Protein AF-A0A1X0QZB7-F1 (afdb_monomer_lite)

Foldseek 3Di:
DPPVVVPDDDDCCPDPVLCNVVVVQCQDQVNVLVVCCVPPNVPDDRPQWHWDDPQDPVRPDDDIDIDGPVDDDD

Secondary structure (DSSP, 8-state):
--TTTTT----GGGSTT--HHHHHHHTSHHHHHHHHHHHT-TTPPTTSEEEE----TTS-----EEEETTS---

pLDDT: mean 76.26, std 14.18, range [48.22, 94.06]

Structure (mmCIF, N/CA/C/O backbone):
data_AF-A0A1X0QZB7-F1
#
_entry.id   AF-A0A1X0QZB7-F1
#
loop_
_atom_site.group_PDB
_atom_site.id
_atom_site.type_symbol
_atom_site.label_atom_id
_atom_site.label_alt_id
_atom_site.label_comp_id
_atom_site.label_asym_id
_atom_site.label_entity_id
_atom_site.label_seq_id
_atom_site.pdbx_PDB_ins_code
_atom_site.Cartn_x
_atom_site.Cartn_y
_atom_site.Cartn_z
_atom_site.occupancy
_atom_site.B_iso_or_equiv
_atom_site.auth_seq_id
_atom_site.auth_comp_id
_atom_site.auth_asym_id
_atom_site.auth_atom_id
_atom_site.pdbx_PDB_model_num
ATOM 1 N N . MET A 1 1 ? 23.504 25.393 -32.008 1.00 48.22 1 MET A N 1
ATOM 2 C CA . MET A 1 1 ? 24.085 24.933 -30.728 1.00 48.22 1 MET A CA 1
ATOM 3 C C . MET A 1 1 ? 22.935 24.319 -29.940 1.00 48.22 1 MET A C 1
ATOM 5 O O . MET A 1 1 ? 22.333 24.980 -29.116 1.00 48.22 1 MET A O 1
ATOM 9 N N . THR A 1 2 ? 22.490 23.131 -30.353 1.00 52.19 2 THR A N 1
ATOM 10 C CA . THR A 1 2 ? 21.152 22.602 -29.991 1.00 52.19 2 THR A CA 1
ATOM 11 C C . THR A 1 2 ? 21.129 21.079 -29.846 1.00 52.19 2 THR A C 1
ATOM 13 O O . THR A 1 2 ? 20.117 20.523 -29.443 1.00 52.19 2 THR A O 1
ATOM 16 N N . LYS A 1 3 ? 22.245 20.397 -30.136 1.00 51.91 3 LYS A N 1
ATOM 17 C CA . LYS A 1 3 ? 22.328 18.929 -30.117 1.00 51.91 3 LYS A CA 1
ATOM 18 C C . LYS A 1 3 ? 22.410 18.343 -28.698 1.00 51.91 3 LYS A C 1
ATOM 20 O O . LYS A 1 3 ? 22.071 17.182 -28.513 1.00 51.91 3 LYS A O 1
ATOM 25 N N . ASP A 1 4 ? 22.792 19.149 -27.706 1.00 57.00 4 ASP A N 1
ATOM 26 C CA . ASP A 1 4 ? 22.969 18.692 -26.319 1.00 57.00 4 ASP A CA 1
ATOM 27 C C . ASP A 1 4 ? 21.670 18.674 -25.497 1.00 57.00 4 ASP A C 1
ATOM 29 O O . ASP A 1 4 ? 21.618 18.035 -24.450 1.00 57.00 4 ASP A O 1
ATOM 33 N N . LEU A 1 5 ? 20.600 19.333 -25.962 1.00 52.22 5 LEU A N 1
ATOM 34 C CA . LEU A 1 5 ? 19.308 19.316 -25.265 1.00 52.22 5 LEU A CA 1
ATOM 35 C C . LEU A 1 5 ? 18.501 18.042 -25.583 1.00 52.22 5 LEU A C 1
ATOM 37 O O . LEU A 1 5 ? 17.792 17.530 -24.721 1.00 52.22 5 LEU A O 1
ATOM 41 N N . GLU A 1 6 ? 18.642 17.490 -26.794 1.00 53.59 6 GLU A N 1
ATOM 42 C CA . GLU A 1 6 ? 17.927 16.275 -27.224 1.00 53.59 6 GLU A CA 1
ATOM 43 C C . GLU A 1 6 ? 18.502 14.978 -26.628 1.00 53.59 6 GLU A C 1
ATOM 45 O O . GLU A 1 6 ? 17.831 13.945 -26.606 1.00 53.59 6 GLU A O 1
ATOM 50 N N . SER A 1 7 ? 19.729 15.012 -26.101 1.00 61.59 7 SER A N 1
ATOM 51 C CA . SER A 1 7 ? 20.373 13.860 -25.458 1.00 61.59 7 SER A CA 1
ATOM 52 C C . SER A 1 7 ? 20.080 13.756 -23.957 1.00 61.59 7 SER A C 1
ATOM 54 O O . SER A 1 7 ? 20.441 12.752 -23.333 1.00 61.59 7 SER A O 1
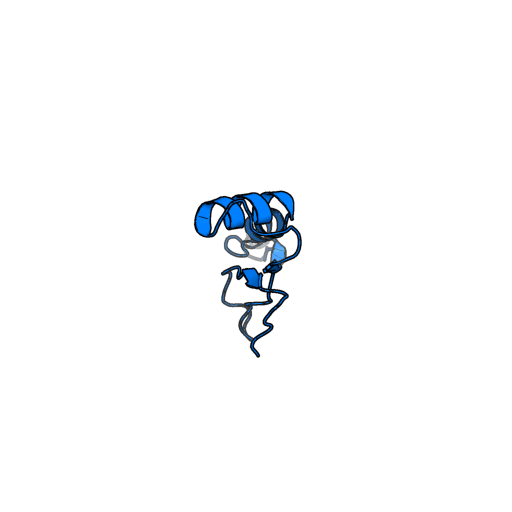ATOM 56 N N . PHE A 1 8 ? 19.394 14.745 -23.368 1.00 66.38 8 PHE A N 1
ATOM 57 C CA . PHE A 1 8 ? 19.071 14.747 -21.946 1.00 66.38 8 PHE A CA 1
ATOM 58 C C . PHE A 1 8 ? 17.968 13.728 -21.627 1.00 66.38 8 PHE A C 1
ATOM 60 O O . PHE A 1 8 ? 16.772 14.022 -21.592 1.00 66.38 8 PHE A O 1
ATOM 67 N N . LYS A 1 9 ? 18.377 12.483 -21.377 1.00 69.31 9 LYS A N 1
ATOM 68 C CA . LYS A 1 9 ? 17.503 11.449 -20.821 1.00 69.31 9 LYS A CA 1
ATOM 69 C C . LYS A 1 9 ? 17.434 11.621 -19.310 1.00 69.31 9 LYS A C 1
ATOM 71 O O . LYS A 1 9 ? 18.392 11.320 -18.601 1.00 69.31 9 LYS A O 1
ATOM 76 N N . LEU A 1 10 ? 16.276 12.058 -18.818 1.00 63.41 10 LEU A N 1
ATOM 77 C CA . LEU A 1 10 ? 15.981 12.026 -17.388 1.00 63.41 10 LEU A CA 1
ATOM 78 C C . LEU A 1 10 ? 16.209 10.602 -16.851 1.00 63.41 10 LEU A C 1
ATOM 80 O O . LEU A 1 10 ? 15.718 9.640 -17.459 1.00 63.41 10 LEU A O 1
ATOM 84 N N . PRO A 1 11 ? 16.919 10.440 -15.718 1.00 68.88 11 PRO A N 1
ATOM 85 C CA . PRO A 1 11 ? 17.001 9.150 -15.051 1.00 68.88 11 PRO A CA 1
ATOM 86 C C . PRO A 1 11 ? 15.590 8.629 -14.784 1.00 68.88 11 PRO A C 1
ATOM 88 O O . PRO A 1 11 ? 14.699 9.417 -14.475 1.00 68.88 11 PRO A O 1
ATOM 91 N N . LEU A 1 12 ? 15.392 7.311 -14.869 1.00 65.50 12 LEU A N 1
ATOM 92 C CA . LEU A 1 12 ? 14.061 6.687 -14.847 1.00 65.50 12 LEU A CA 1
ATOM 93 C C . LEU A 1 12 ? 13.168 7.182 -13.689 1.00 65.50 12 LEU A C 1
ATOM 95 O O . LEU A 1 12 ? 11.975 7.382 -13.880 1.00 65.50 12 LEU A O 1
ATOM 99 N N . LYS A 1 13 ? 13.768 7.455 -12.521 1.00 63.22 13 LYS A N 1
ATOM 100 C CA . LYS A 1 13 ? 13.100 7.985 -11.317 1.00 63.22 13 LYS A CA 1
ATOM 101 C C . LYS A 1 13 ? 12.492 9.391 -11.461 1.00 63.22 13 LYS A C 1
ATOM 103 O O . LYS A 1 13 ? 11.631 9.751 -10.673 1.00 63.22 13 LYS A O 1
ATOM 108 N N . TRP A 1 14 ? 12.939 10.178 -12.436 1.00 61.06 14 TRP A N 1
ATOM 109 C CA . TRP A 1 14 ? 12.464 11.542 -12.709 1.00 61.06 14 TRP A CA 1
ATOM 110 C C . TRP A 1 14 ? 11.632 11.622 -13.990 1.00 61.06 14 TRP A C 1
ATOM 112 O O . TRP A 1 14 ? 11.250 12.711 -14.414 1.00 61.06 14 TRP A O 1
ATOM 122 N N . LYS A 1 15 ? 11.390 10.486 -14.654 1.00 67.62 15 LYS A N 1
ATOM 123 C CA . LYS A 1 15 ? 10.635 10.459 -15.901 1.00 67.62 15 LYS A CA 1
ATOM 124 C C . LYS A 1 15 ? 9.153 10.726 -15.585 1.00 67.62 15 LYS A C 1
ATOM 126 O O . LYS A 1 15 ? 8.609 10.075 -14.692 1.00 67.62 15 LYS A O 1
ATOM 131 N N . PRO A 1 16 ? 8.478 11.646 -16.293 1.00 59.25 16 PRO A N 1
ATOM 132 C CA . PRO A 1 16 ? 7.028 11.790 -16.186 1.00 59.25 16 PRO A CA 1
ATOM 133 C C . PRO A 1 16 ? 6.353 10.431 -16.423 1.00 59.25 16 PRO A C 1
ATOM 135 O O . PRO A 1 16 ? 6.739 9.709 -17.342 1.00 59.25 16 PRO A O 1
ATOM 138 N N . GLY A 1 17 ? 5.402 10.055 -15.565 1.00 67.00 17 GLY A N 1
ATOM 139 C CA . GLY A 1 17 ? 4.771 8.726 -15.580 1.00 67.00 17 GLY A CA 1
ATOM 140 C C . GLY A 1 17 ? 5.460 7.659 -14.716 1.00 67.00 17 GLY A C 1
ATOM 141 O O . GLY A 1 17 ? 4.923 6.568 -14.582 1.00 67.00 17 GLY A O 1
ATOM 142 N N . ALA A 1 18 ? 6.598 7.967 -14.080 1.00 68.19 18 ALA A N 1
ATOM 143 C CA . ALA A 1 18 ? 7.256 7.083 -13.109 1.00 68.19 18 ALA A CA 1
ATOM 144 C C . ALA A 1 18 ? 6.672 7.170 -11.690 1.00 68.19 18 ALA A C 1
ATOM 146 O O . ALA A 1 18 ? 7.310 6.659 -10.770 1.00 68.19 18 ALA A O 1
ATOM 147 N N . ASP A 1 19 ? 5.544 7.884 -11.524 1.00 77.75 19 ASP A N 1
ATOM 148 C CA . ASP A 1 19 ? 4.635 7.896 -10.363 1.00 77.75 19 ASP A CA 1
ATOM 149 C C . ASP A 1 19 ? 5.272 7.936 -8.960 1.00 77.75 19 ASP A C 1
ATOM 151 O O . ASP A 1 19 ? 4.640 7.593 -7.964 1.00 77.75 19 ASP A O 1
ATOM 155 N N . LEU A 1 20 ? 6.520 8.401 -8.864 1.00 76.94 20 LEU A N 1
ATOM 156 C CA . LEU A 1 20 ? 7.338 8.286 -7.661 1.00 76.94 20 LEU A CA 1
ATOM 157 C C . LEU A 1 20 ? 6.726 9.054 -6.491 1.00 76.94 20 LEU A C 1
ATOM 159 O O . LEU A 1 20 ? 6.631 8.523 -5.390 1.00 76.94 20 LEU A O 1
ATOM 163 N N . MET A 1 21 ? 6.277 10.282 -6.751 1.00 81.25 21 MET A N 1
ATOM 164 C CA . MET A 1 21 ? 5.637 11.128 -5.741 1.00 81.25 21 MET A CA 1
ATOM 165 C C . MET A 1 21 ? 4.343 10.495 -5.226 1.00 81.25 21 MET A C 1
ATOM 167 O O . MET A 1 21 ? 4.134 10.418 -4.019 1.00 81.25 21 MET A O 1
ATOM 171 N N . SER A 1 22 ? 3.505 9.990 -6.134 1.00 83.75 22 SER A N 1
ATOM 172 C CA . SER A 1 22 ? 2.257 9.311 -5.788 1.00 83.75 22 SER A CA 1
ATOM 173 C C . SER A 1 22 ? 2.525 8.048 -4.970 1.00 83.75 22 SER A C 1
ATOM 175 O O . SER A 1 22 ? 1.888 7.849 -3.945 1.00 83.75 22 SER A O 1
ATOM 177 N N . LYS A 1 23 ? 3.520 7.240 -5.354 1.00 83.44 23 LYS A N 1
ATOM 178 C CA . LYS A 1 23 ? 3.939 6.043 -4.611 1.00 83.44 23 LYS A CA 1
ATOM 179 C C . LYS A 1 23 ? 4.473 6.360 -3.221 1.00 83.44 23 LYS A C 1
ATOM 181 O O . LYS A 1 23 ? 4.140 5.650 -2.281 1.00 83.44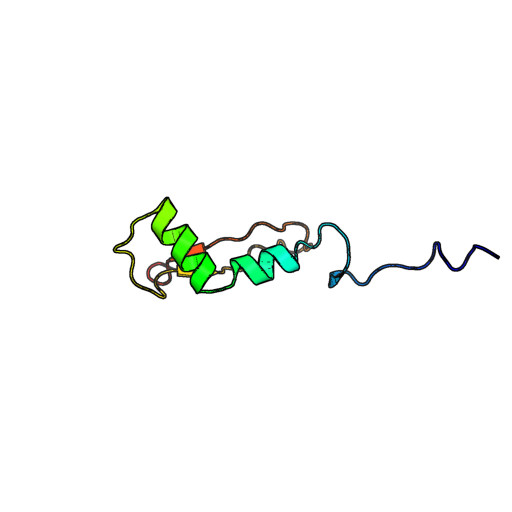 23 LYS A O 1
ATOM 186 N N . MET A 1 24 ? 5.288 7.406 -3.081 1.00 85.25 24 MET A N 1
ATOM 187 C CA . MET A 1 24 ? 5.787 7.837 -1.772 1.00 85.25 24 MET A CA 1
ATOM 188 C C . MET A 1 24 ? 4.635 8.254 -0.859 1.00 85.25 24 MET A C 1
ATOM 190 O O . MET A 1 24 ? 4.566 7.782 0.268 1.00 85.25 24 MET A O 1
ATOM 194 N N . LEU A 1 25 ? 3.708 9.073 -1.365 1.00 89.69 25 LEU A N 1
ATOM 195 C CA . LEU A 1 25 ? 2.549 9.534 -0.601 1.00 89.69 25 LEU A CA 1
ATOM 196 C C . LEU A 1 25 ? 1.618 8.378 -0.215 1.00 89.69 25 LEU A C 1
ATOM 198 O O . LEU A 1 25 ? 1.198 8.274 0.927 1.00 89.69 25 LEU A O 1
ATOM 202 N N . LEU A 1 26 ? 1.317 7.483 -1.153 1.00 89.44 26 LEU A N 1
ATOM 203 C CA . LEU A 1 26 ? 0.438 6.342 -0.905 1.00 89.44 26 LEU A CA 1
ATOM 204 C C . LEU A 1 26 ? 1.100 5.262 -0.030 1.00 89.44 26 LEU A C 1
ATOM 206 O O . LEU A 1 26 ? 0.396 4.423 0.527 1.00 89.44 26 LEU A O 1
ATOM 210 N N . SER A 1 27 ? 2.428 5.269 0.116 1.00 89.12 27 SER A N 1
ATOM 211 C CA . SER A 1 27 ? 3.149 4.389 1.051 1.00 89.12 27 SER A CA 1
ATOM 212 C C . SER A 1 27 ? 3.232 4.958 2.470 1.00 89.12 27 SER A C 1
ATOM 214 O O . SER A 1 27 ? 3.733 4.275 3.362 1.00 89.12 27 SER A O 1
ATOM 216 N N . ASP A 1 28 ? 2.771 6.191 2.686 1.00 91.50 28 ASP A N 1
ATOM 217 C CA . ASP A 1 28 ? 2.712 6.784 4.015 1.00 91.50 28 ASP A CA 1
ATOM 218 C C . ASP A 1 28 ? 1.659 6.058 4.884 1.00 91.50 28 ASP A C 1
ATOM 220 O O . ASP A 1 28 ? 0.517 5.880 4.441 1.00 91.50 28 ASP A O 1
ATOM 224 N N . PRO A 1 29 ? 2.000 5.626 6.114 1.00 91.44 29 PRO A N 1
ATOM 225 C CA . PRO A 1 29 ? 1.083 4.867 6.963 1.00 91.44 29 PRO A CA 1
ATOM 226 C C . PRO A 1 29 ? -0.201 5.618 7.329 1.00 91.44 29 PRO A C 1
ATOM 228 O O . PRO A 1 29 ? -1.255 4.997 7.478 1.00 91.44 29 PRO A O 1
ATOM 231 N N . GLU A 1 30 ? -0.139 6.941 7.478 1.00 92.88 30 GLU A N 1
ATOM 232 C CA . GLU A 1 30 ? -1.303 7.754 7.818 1.00 92.88 30 GLU A CA 1
ATOM 233 C C . GLU A 1 30 ? -2.244 7.888 6.620 1.00 92.88 30 GLU A C 1
ATOM 235 O O . GLU A 1 30 ? -3.453 7.697 6.768 1.00 92.88 30 GLU A O 1
ATOM 240 N N . ILE A 1 31 ? -1.695 8.110 5.425 1.00 92.88 31 ILE A N 1
ATOM 241 C CA . ILE A 1 31 ? -2.471 8.115 4.178 1.00 92.88 31 ILE A CA 1
ATOM 242 C C . ILE A 1 31 ? -3.101 6.744 3.923 1.00 92.88 31 ILE A C 1
ATOM 244 O O . ILE A 1 31 ? -4.294 6.657 3.625 1.00 92.88 31 ILE A O 1
ATOM 248 N N . MET A 1 32 ? -2.336 5.664 4.096 1.00 92.31 32 MET A N 1
ATOM 249 C CA . MET A 1 32 ? -2.849 4.303 3.952 1.00 92.31 32 MET A CA 1
ATOM 250 C C . MET A 1 32 ? -3.995 4.042 4.936 1.00 92.31 32 MET A C 1
ATOM 252 O O . MET A 1 32 ? -5.040 3.541 4.528 1.00 92.31 32 MET A O 1
ATOM 256 N N . ARG A 1 33 ? -3.854 4.443 6.206 1.00 92.12 33 ARG A N 1
ATOM 257 C CA . ARG A 1 33 ? -4.919 4.327 7.214 1.00 92.12 33 ARG A CA 1
ATOM 258 C C . ARG A 1 33 ? -6.188 5.063 6.789 1.00 92.12 33 ARG A C 1
ATOM 260 O O . ARG A 1 33 ? -7.260 4.475 6.860 1.00 92.12 33 ARG A O 1
ATOM 267 N N . ILE A 1 34 ? -6.070 6.304 6.309 1.00 94.00 34 ILE A N 1
ATOM 268 C CA . ILE A 1 34 ? -7.216 7.089 5.819 1.00 94.00 34 ILE A CA 1
ATOM 269 C C . ILE A 1 34 ? -7.934 6.347 4.685 1.00 94.00 34 ILE A C 1
ATOM 271 O O . ILE A 1 34 ? -9.157 6.227 4.707 1.00 94.00 34 ILE A O 1
ATOM 275 N N . ILE A 1 35 ? -7.187 5.818 3.712 1.00 93.00 35 ILE A N 1
ATOM 276 C CA . ILE A 1 35 ? -7.764 5.088 2.577 1.00 93.00 35 ILE A CA 1
ATOM 277 C C . ILE A 1 35 ? -8.462 3.806 3.048 1.00 93.00 35 ILE A C 1
ATOM 279 O O . ILE A 1 35 ? -9.600 3.551 2.659 1.00 93.00 35 ILE A O 1
ATOM 283 N N . ILE A 1 36 ? -7.810 3.013 3.903 1.00 92.62 36 ILE A N 1
ATOM 284 C CA . ILE A 1 36 ? -8.366 1.759 4.428 1.00 92.62 36 ILE A CA 1
ATOM 285 C C . ILE A 1 36 ? -9.638 2.017 5.238 1.00 92.62 36 ILE A C 1
ATOM 287 O O . ILE A 1 36 ? -10.642 1.342 5.019 1.00 92.62 36 ILE A O 1
ATOM 291 N N . HIS A 1 37 ? -9.629 3.019 6.117 1.00 93.56 37 HIS A N 1
ATOM 292 C CA . HIS A 1 37 ? -10.803 3.396 6.907 1.00 93.56 37 HIS A CA 1
ATOM 293 C C . HIS A 1 37 ? -11.947 3.920 6.041 1.00 93.56 37 HIS A C 1
ATOM 295 O O . HIS A 1 37 ? -13.105 3.633 6.320 1.00 93.56 37 HIS A O 1
ATOM 301 N N . SER A 1 38 ? -11.634 4.642 4.961 1.00 94.06 38 SER A N 1
ATOM 302 C CA . SER A 1 38 ? -12.646 5.154 4.035 1.00 94.06 38 SER A CA 1
ATOM 303 C C . SER A 1 38 ? -13.275 4.076 3.147 1.00 94.06 38 SER A C 1
ATOM 305 O O . SER A 1 38 ? -14.398 4.277 2.687 1.00 94.06 38 SER A O 1
ATOM 307 N N . LEU A 1 39 ? -12.553 2.997 2.829 1.00 92.31 39 LEU A N 1
ATOM 308 C CA . LEU A 1 39 ? -13.005 1.970 1.880 1.00 92.31 39 LEU A CA 1
ATOM 309 C C . LEU A 1 39 ? -13.513 0.690 2.547 1.00 92.31 39 LEU A C 1
ATOM 311 O O . LEU A 1 39 ? -14.320 -0.014 1.945 1.00 92.31 39 LEU A O 1
ATOM 315 N N . ILE A 1 40 ? -13.003 0.358 3.734 1.00 91.00 40 ILE A N 1
ATOM 316 C CA . ILE A 1 40 ? -13.283 -0.905 4.420 1.00 91.00 40 ILE A CA 1
ATOM 317 C C . ILE A 1 40 ? -14.084 -0.639 5.691 1.00 91.00 40 ILE A C 1
ATOM 319 O O . ILE A 1 40 ? -15.282 -0.900 5.703 1.00 91.00 40 ILE A O 1
ATOM 323 N N . ASP A 1 41 ? -13.424 -0.152 6.746 1.00 88.62 41 ASP A N 1
ATOM 324 C CA . ASP A 1 41 ? -14.047 0.179 8.032 1.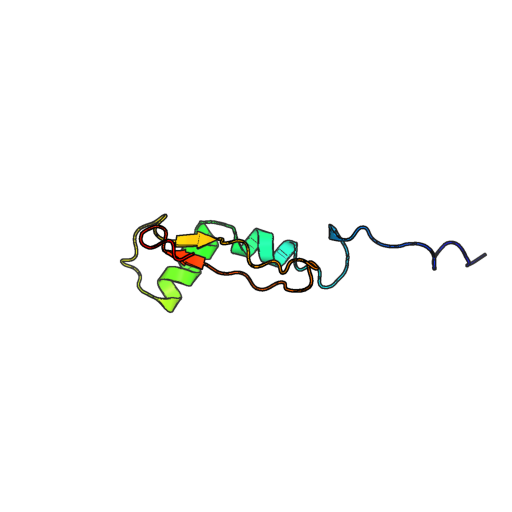00 88.62 41 ASP A CA 1
ATOM 325 C C . ASP A 1 41 ? -13.070 0.968 8.924 1.00 88.62 41 ASP A C 1
ATOM 327 O O . ASP A 1 41 ? -11.853 0.778 8.838 1.00 88.62 41 ASP A O 1
ATOM 331 N N . VAL A 1 42 ? -13.593 1.807 9.818 1.00 86.94 42 VAL A N 1
ATOM 332 C CA . VAL A 1 42 ? -12.826 2.562 10.826 1.00 86.94 42 VAL A CA 1
ATOM 333 C C . VAL A 1 42 ? -12.262 1.666 11.930 1.00 86.94 42 VAL A C 1
ATOM 335 O O . VAL A 1 42 ? -11.233 1.991 12.522 1.00 86.94 42 VAL A O 1
ATOM 338 N N . ASP A 1 43 ? -12.882 0.507 12.161 1.00 90.38 43 ASP A N 1
ATOM 339 C CA . ASP A 1 43 ? -12.456 -0.463 13.178 1.00 90.38 43 ASP A CA 1
ATOM 340 C C . ASP A 1 43 ? -11.289 -1.353 12.718 1.00 90.38 43 ASP A C 1
ATOM 342 O O . ASP A 1 43 ? -10.800 -2.206 13.467 1.00 90.38 43 ASP A O 1
ATOM 346 N N . VAL A 1 44 ? -10.806 -1.166 11.484 1.00 86.38 44 VAL A N 1
ATOM 347 C CA . VAL A 1 44 ? -9.635 -1.881 10.977 1.00 86.38 44 VAL A CA 1
ATOM 348 C C . VAL A 1 44 ? -8.396 -1.472 11.791 1.00 86.38 44 VAL A C 1
ATOM 350 O O . VAL A 1 44 ? -8.023 -0.292 11.782 1.00 86.38 44 VAL A O 1
ATOM 353 N N . PRO A 1 45 ? -7.717 -2.423 12.469 1.00 87.88 45 PRO A N 1
ATOM 354 C CA . PRO A 1 45 ? -6.545 -2.111 13.276 1.00 87.88 45 PRO A CA 1
ATOM 355 C C . PRO A 1 45 ? -5.410 -1.512 12.437 1.00 87.88 45 PRO A C 1
ATOM 357 O O . PRO A 1 45 ? -5.255 -1.891 11.268 1.00 87.88 45 PRO A O 1
ATOM 360 N N . PRO A 1 46 ? -4.563 -0.652 13.029 1.00 81.25 46 PRO A N 1
ATOM 361 C CA . PRO A 1 46 ? -3.321 -0.236 12.387 1.00 81.25 46 PRO A CA 1
ATOM 362 C C . PRO A 1 46 ? -2.469 -1.464 12.019 1.00 81.25 46 PRO A C 1
ATOM 364 O O . PRO A 1 46 ? -2.587 -2.525 12.635 1.00 81.25 46 PRO A O 1
ATOM 367 N N . ASP A 1 47 ? -1.656 -1.336 10.968 1.00 84.19 47 ASP A N 1
ATOM 368 C CA . ASP A 1 47 ? -0.723 -2.370 10.476 1.00 84.19 47 ASP A CA 1
ATOM 369 C C . ASP A 1 47 ? -1.369 -3.672 9.955 1.00 84.19 47 ASP A C 1
ATOM 371 O O . ASP A 1 47 ? -0.698 -4.664 9.655 1.00 84.19 47 ASP A O 1
ATOM 375 N N . SER A 1 48 ? -2.692 -3.680 9.791 1.00 88.81 48 SER A N 1
ATOM 376 C CA . SER A 1 48 ? -3.441 -4.798 9.201 1.00 88.81 48 SER A CA 1
ATOM 377 C C . SER A 1 48 ? -3.318 -4.892 7.675 1.00 88.81 48 SER A C 1
ATOM 379 O O . SER A 1 48 ? -3.710 -5.910 7.095 1.00 88.81 48 SER A O 1
ATOM 381 N N . TYR A 1 49 ? -2.759 -3.857 7.045 1.00 90.69 49 TYR A N 1
ATOM 382 C CA . TYR A 1 49 ? -2.462 -3.771 5.619 1.00 90.69 49 TYR A CA 1
ATOM 383 C C . TYR A 1 49 ? -1.028 -3.297 5.397 1.00 90.69 49 TYR A C 1
ATOM 385 O O . TYR A 1 49 ? -0.478 -2.554 6.208 1.00 90.69 49 TYR A O 1
ATOM 393 N N . SER A 1 50 ? -0.431 -3.712 4.284 1.00 90.69 50 SER A N 1
ATOM 394 C CA . SER A 1 50 ? 0.874 -3.237 3.830 1.00 90.69 50 SER A CA 1
ATOM 395 C C . SER A 1 50 ? 0.899 -3.050 2.317 1.00 90.69 50 SER A C 1
ATOM 397 O O . SER A 1 50 ? 0.087 -3.622 1.583 1.00 90.69 50 SER A O 1
ATOM 399 N N . VAL A 1 51 ? 1.842 -2.235 1.842 1.00 88.62 51 VAL A N 1
ATOM 400 C CA . VAL A 1 51 ? 2.096 -2.067 0.409 1.00 88.62 51 VAL A CA 1
ATOM 401 C C . VAL A 1 51 ? 2.776 -3.317 -0.135 1.00 88.62 51 VAL A C 1
ATOM 403 O O . VAL A 1 51 ? 3.811 -3.741 0.382 1.00 88.62 51 VAL A O 1
ATOM 406 N N . VAL A 1 52 ? 2.227 -3.877 -1.210 1.00 85.00 52 VAL A N 1
ATOM 407 C CA . VAL A 1 52 ? 2.809 -5.030 -1.907 1.00 85.00 52 VAL A CA 1
ATOM 408 C C . VAL A 1 52 ? 3.455 -4.584 -3.220 1.00 85.00 52 VAL A C 1
ATOM 410 O O . VAL A 1 52 ? 2.908 -3.718 -3.910 1.00 85.00 52 VAL A O 1
ATOM 413 N N . PRO A 1 53 ? 4.614 -5.154 -3.604 1.00 74.62 53 PRO A N 1
ATOM 414 C CA . PRO A 1 53 ? 5.209 -4.901 -4.907 1.00 74.62 53 PRO A CA 1
ATOM 415 C C . PRO A 1 53 ? 4.288 -5.375 -6.036 1.00 74.62 53 PRO A C 1
ATOM 417 O O . PRO A 1 53 ? 3.951 -6.547 -6.141 1.00 74.62 53 PRO A O 1
ATOM 420 N N . THR A 1 54 ? 3.927 -4.456 -6.918 1.00 72.62 54 THR A N 1
ATOM 421 C CA . THR A 1 54 ? 3.037 -4.676 -8.076 1.00 72.62 54 THR A CA 1
ATOM 422 C C . THR A 1 54 ? 3.742 -4.430 -9.404 1.00 72.62 54 THR A C 1
ATOM 424 O O . THR A 1 54 ? 3.135 -4.530 -10.473 1.00 72.62 54 THR A O 1
ATOM 427 N N . LYS A 1 55 ? 5.032 -4.077 -9.351 1.00 69.81 55 LYS A N 1
ATOM 428 C CA . LYS A 1 55 ? 5.838 -3.868 -10.550 1.00 69.81 55 LYS A CA 1
ATOM 429 C C . LYS A 1 55 ? 5.898 -5.165 -11.340 1.00 69.81 55 LYS A C 1
ATOM 431 O O . LYS A 1 55 ? 6.335 -6.195 -10.835 1.00 69.81 55 LYS A O 1
ATOM 436 N N . TRP A 1 56 ? 5.506 -5.073 -12.600 1.00 67.56 56 TRP A N 1
ATOM 437 C CA . TRP A 1 56 ? 5.755 -6.123 -13.575 1.00 67.56 56 TRP A CA 1
ATOM 438 C C . TRP A 1 56 ? 7.260 -6.255 -13.828 1.00 67.56 56 TRP A C 1
ATOM 440 O O . TRP A 1 56 ? 8.029 -5.332 -13.544 1.00 67.56 56 TRP A O 1
ATOM 450 N N . ALA A 1 57 ? 7.683 -7.406 -14.353 1.00 66.00 57 ALA A N 1
ATOM 451 C CA . ALA A 1 57 ? 9.098 -7.714 -14.580 1.00 66.00 57 ALA A CA 1
ATOM 452 C C . ALA A 1 57 ? 9.803 -6.707 -15.513 1.00 66.00 57 ALA A C 1
ATOM 454 O O . ALA A 1 57 ? 11.013 -6.517 -15.418 1.00 66.00 57 ALA A O 1
ATOM 455 N N . ASP A 1 58 ? 9.049 -6.030 -16.378 1.00 67.56 58 ASP A N 1
ATOM 456 C CA . ASP A 1 58 ? 9.513 -4.987 -17.298 1.00 67.56 58 ASP A CA 1
ATOM 457 C C . ASP A 1 58 ? 9.404 -3.557 -16.726 1.00 67.56 58 ASP A C 1
ATOM 459 O O . ASP A 1 58 ? 9.774 -2.583 -17.382 1.00 67.56 58 ASP A O 1
ATOM 463 N N . GLY A 1 59 ? 8.906 -3.416 -15.493 1.00 62.75 59 GLY A N 1
ATOM 464 C CA . GLY A 1 59 ? 8.713 -2.137 -14.818 1.00 62.75 59 GLY A CA 1
ATOM 465 C C . GLY A 1 59 ? 7.550 -1.298 -15.353 1.00 62.75 59 GLY A C 1
ATOM 466 O O . GLY A 1 59 ? 7.471 -0.122 -14.995 1.00 62.75 59 GLY A O 1
ATOM 467 N N . SER A 1 60 ? 6.655 -1.859 -16.179 1.00 58.44 60 SER A N 1
ATOM 468 C CA . SER A 1 60 ? 5.661 -1.085 -16.937 1.00 58.44 60 SER A CA 1
ATOM 469 C C . SER A 1 60 ? 4.302 -0.871 -16.251 1.00 58.44 60 SER A C 1
ATOM 471 O O . SER A 1 60 ? 3.402 -0.312 -16.879 1.00 58.44 60 SER A O 1
ATOM 473 N N . ARG A 1 61 ? 4.115 -1.259 -14.981 1.00 61.28 61 ARG A N 1
ATOM 474 C CA . ARG A 1 61 ? 2.920 -0.880 -14.201 1.00 61.28 61 ARG A CA 1
ATOM 475 C C . ARG A 1 61 ? 3.239 -0.159 -12.896 1.00 61.28 61 ARG A C 1
ATOM 477 O O . ARG A 1 61 ? 4.215 -0.451 -12.202 1.00 61.28 61 ARG A O 1
ATOM 484 N N . SER A 1 62 ? 2.382 0.818 -12.616 1.00 60.03 62 SER A N 1
ATOM 485 C CA . SER A 1 62 ? 2.502 1.854 -11.591 1.00 60.03 62 SER A CA 1
ATOM 486 C C . SER A 1 62 ? 1.335 1.815 -10.582 1.00 60.03 62 SER A C 1
ATOM 488 O O . SER A 1 62 ? 1.161 2.717 -9.772 1.00 60.03 62 SER A O 1
ATOM 490 N N . ASP A 1 63 ? 0.560 0.733 -10.560 1.00 70.00 63 ASP A N 1
ATOM 491 C CA . ASP A 1 63 ? -0.550 0.610 -9.613 1.00 70.00 63 ASP A CA 1
ATOM 492 C C . ASP A 1 63 ? -0.021 0.252 -8.219 1.00 70.00 63 ASP A C 1
ATOM 494 O O . ASP A 1 63 ? 0.887 -0.563 -8.106 1.00 70.00 63 ASP A O 1
ATOM 498 N N . MET A 1 64 ? -0.560 0.834 -7.148 1.00 79.31 64 MET A N 1
ATOM 499 C CA . MET A 1 64 ? -0.258 0.423 -5.771 1.00 79.31 64 MET A CA 1
ATOM 500 C C . MET A 1 64 ? -1.315 -0.555 -5.261 1.00 79.31 64 MET A C 1
ATOM 502 O O . MET A 1 64 ? -2.500 -0.377 -5.530 1.00 79.31 64 MET A O 1
ATOM 506 N N . VAL A 1 65 ? -0.895 -1.568 -4.500 1.00 86.62 65 VAL A N 1
ATOM 507 C CA . VAL A 1 65 ? -1.804 -2.531 -3.864 1.00 86.62 65 VAL A CA 1
ATOM 508 C C . VAL A 1 65 ? -1.535 -2.567 -2.367 1.00 86.62 65 VAL A C 1
ATOM 510 O O . VAL A 1 65 ? -0.398 -2.777 -1.942 1.00 86.62 65 VAL A O 1
ATOM 513 N N . TYR A 1 66 ? -2.601 -2.396 -1.586 1.00 90.12 66 TYR A N 1
ATOM 514 C CA . TYR A 1 66 ? -2.618 -2.709 -0.163 1.00 90.12 66 TYR A CA 1
ATOM 515 C C . TYR A 1 66 ? -3.138 -4.130 0.023 1.00 90.12 66 TYR A C 1
ATOM 517 O O . TYR A 1 66 ? -4.256 -4.440 -0.388 1.00 90.12 66 TYR A O 1
ATOM 525 N N . ALA A 1 67 ? -2.344 -4.994 0.645 1.00 89.12 67 ALA A N 1
ATOM 526 C CA . ALA A 1 67 ? -2.768 -6.347 0.985 1.00 89.12 67 ALA A CA 1
ATOM 527 C C . ALA A 1 67 ? -2.836 -6.518 2.495 1.00 89.12 67 ALA A C 1
ATOM 529 O O . ALA A 1 67 ? -2.051 -5.919 3.231 1.00 89.12 67 ALA A O 1
ATOM 530 N N . SER A 1 68 ? -3.767 -7.354 2.952 1.00 87.69 68 SER A N 1
ATOM 531 C CA . SER A 1 68 ? -3.869 -7.647 4.373 1.00 87.69 68 SER A CA 1
ATOM 532 C C . SER A 1 68 ? -2.648 -8.431 4.847 1.00 87.69 68 SER A C 1
ATOM 534 O O . SER A 1 68 ? -2.313 -9.478 4.293 1.00 87.69 68 SER A O 1
ATOM 536 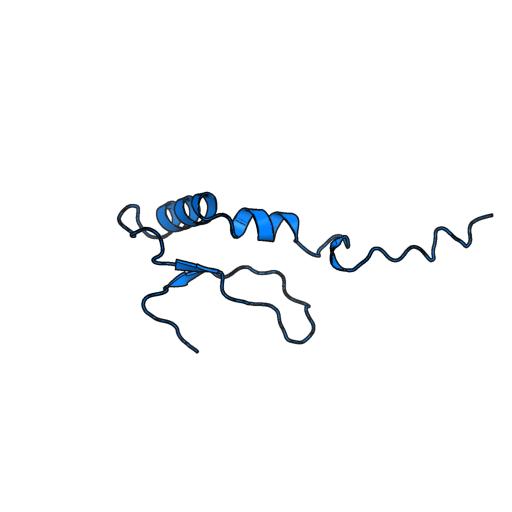N N . THR A 1 69 ? -2.035 -7.973 5.935 1.00 84.12 69 THR A N 1
ATOM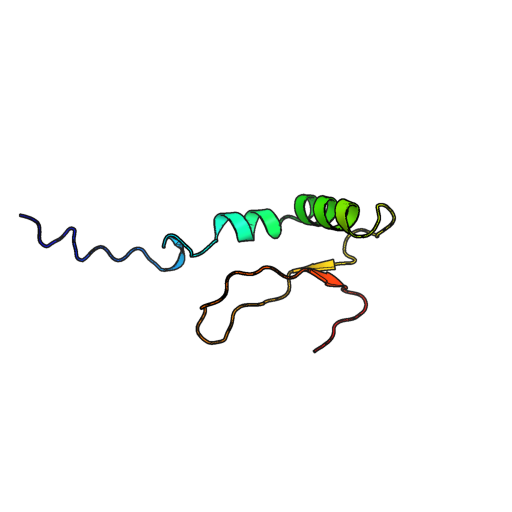 537 C CA . THR A 1 69 ? -0.902 -8.649 6.581 1.00 84.12 69 THR A CA 1
ATOM 538 C C . THR A 1 69 ? -1.307 -9.969 7.241 1.00 84.12 69 THR A C 1
ATOM 540 O O . THR A 1 69 ? -0.459 -10.829 7.466 1.00 84.12 69 THR A O 1
ATOM 543 N N . LYS A 1 70 ? -2.606 -10.174 7.507 1.00 72.25 70 LYS A N 1
ATOM 544 C CA . LYS A 1 70 ? -3.143 -11.402 8.121 1.00 72.25 70 LYS A CA 1
ATOM 545 C C . LYS A 1 70 ? -3.358 -12.547 7.130 1.00 72.25 70 LYS A C 1
ATOM 547 O O . LYS A 1 70 ? -3.435 -13.697 7.552 1.00 72.25 70 LYS A O 1
ATOM 552 N N . PHE A 1 71 ? -3.443 -12.252 5.834 1.00 61.88 71 PHE A N 1
ATOM 553 C CA . PHE A 1 71 ? -3.631 -13.257 4.787 1.00 61.88 71 PHE A CA 1
ATOM 554 C C . PHE A 1 71 ? -2.730 -12.951 3.588 1.00 61.88 71 PHE A C 1
ATOM 556 O O . PHE A 1 71 ? -3.233 -12.516 2.548 1.00 61.88 71 PHE A O 1
ATOM 563 N N . PRO A 1 72 ? -1.408 -13.170 3.700 1.00 52.28 72 PRO A N 1
ATOM 564 C CA . PRO A 1 72 ? -0.530 -13.059 2.548 1.00 52.28 72 PRO A CA 1
ATOM 565 C C . PRO A 1 72 ? -0.931 -14.152 1.549 1.00 52.28 72 PRO A C 1
ATOM 567 O O . PRO A 1 72 ? -0.706 -15.336 1.793 1.00 52.28 72 PRO A O 1
ATOM 570 N N . ARG A 1 73 ? -1.592 -13.782 0.446 1.00 54.34 73 ARG A N 1
ATOM 571 C CA . ARG A 1 73 ? -1.718 -14.675 -0.711 1.00 54.34 73 ARG A CA 1
ATOM 572 C C . ARG A 1 73 ? -0.586 -14.376 -1.688 1.00 54.34 73 ARG A C 1
ATOM 574 O O . ARG A 1 73 ? -0.2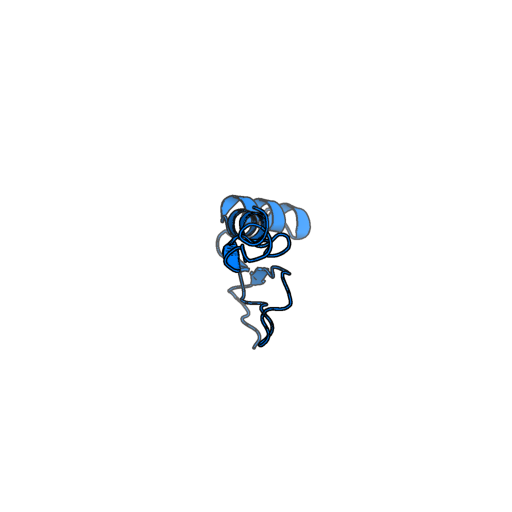66 -13.212 -1.913 1.00 54.34 73 ARG A O 1
ATOM 581 N N . PHE A 1 74 ? -0.024 -15.486 -2.158 1.00 48.84 74 PHE A N 1
ATOM 582 C CA . PHE A 1 74 ? 1.109 -15.694 -3.057 1.00 48.84 74 PHE A CA 1
ATOM 583 C C . PHE A 1 74 ? 1.166 -14.766 -4.270 1.00 48.84 74 PHE A C 1
ATOM 585 O O . PHE A 1 74 ? 0.095 -14.534 -4.877 1.00 48.84 74 PHE A O 1
#

Sequence (74 aa):
MTKDLESFKLPLKWKPGADLMSKMLLSDPEIMRIIIHSLIDVDVPPDSYSVVPTKWADGSRSDMVYASTKFPRF

Organism: NCBI:txid86635

Radius of gyration: 17.42 Å; chains: 1; bounding box: 38×41×44 Å